Protein AF-A0A447R9E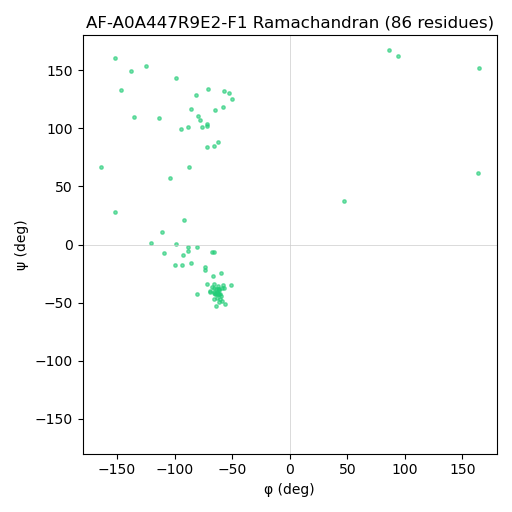2-F1 (afdb_monomer)

InterPro domains:
  IPR021556 Protein of unknown function DUF2950 [PF11453] (20-83)

pLDDT: mean 79.89, std 14.61, range [44.44, 96.12]

Radius of gyration: 20.25 Å; Cα contacts (8 Å, |Δi|>4): 41; chains: 1; bounding box: 28×66×42 Å

Foldseek 3Di:
DDPDDPPPPPPPDDPPPQQADDDPDPVRLVVLVLVCLVVVPVVSVRNHCNPVNCVVPPPVDDDPVVSVVCNVVVVVHDDDDDDDPPDD

Secondary structure (DSSP, 8-state):
----SSSSSGGG-------SPPPSSHHHHHHHHHHHHHTT-HHHHHHHH-TTGGGTS-TT---HHHHHHHHHHHHH------------

Mean predicted aligned error: 11.2 Å

Sequence (88 aa):
MKKVMLSALLLSLPLLGYAQERFSSPEAAASAFAAAVAGKSETQLTALLGDDWRQFLPPEGADPEAVARFNRDWREGHRIVQKIIRRT

Organism: NCBI:txid59203

Solvent-accessible surface area (backbone atoms only — not comparable to full-atom values): 5873 Å² total; per-residue (Å²): 143,86,92,82,86,76,74,81,78,72,78,73,68,77,81,76,80,79,45,56,66,87,59,97,42,73,67,54,46,53,50,53,51,51,52,23,60,75,64,68,33,62,69,51,44,34,46,59,60,14,90,68,40,57,79,80,44,60,83,93,50,76,54,67,66,58,52,52,50,48,56,53,50,53,70,77,56,81,81,90,79,88,78,82,79,78,85,126

Structure (mmCIF, N/CA/C/O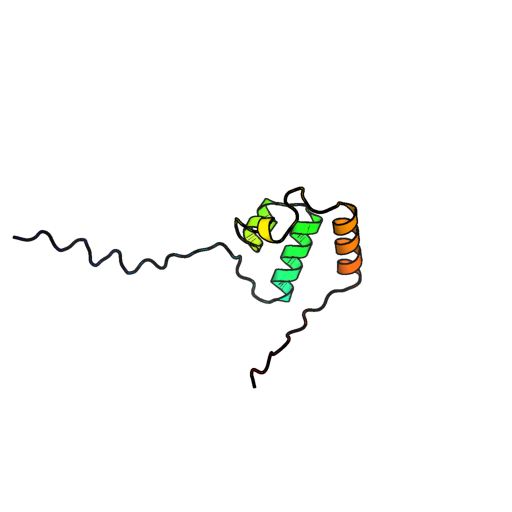 backbone):
data_AF-A0A447R9E2-F1
#
_entry.id   AF-A0A447R9E2-F1
#
loop_
_atom_site.group_PDB
_atom_site.id
_atom_site.type_symbol
_atom_site.label_atom_id
_atom_site.label_alt_id
_atom_site.label_comp_id
_atom_site.label_asym_id
_atom_site.label_entity_id
_atom_site.label_seq_id
_atom_site.pdbx_PDB_ins_code
_atom_site.Cartn_x
_atom_site.Cartn_y
_atom_site.Cartn_z
_atom_site.occupancy
_atom_site.B_iso_or_equiv
_atom_site.auth_seq_id
_atom_site.auth_comp_id
_atom_site.auth_asym_id
_atom_site.auth_atom_id
_atom_site.pdbx_PDB_model_num
ATOM 1 N N . MET A 1 1 ? -16.373 51.262 -17.268 1.00 44.47 1 MET A N 1
ATOM 2 C CA . MET A 1 1 ? -15.946 49.927 -17.751 1.00 44.47 1 MET A CA 1
ATOM 3 C C . MET A 1 1 ? -14.617 49.579 -17.105 1.00 44.47 1 MET A C 1
ATOM 5 O O . MET A 1 1 ? -13.741 50.427 -17.181 1.00 44.47 1 MET A O 1
ATOM 9 N N . LYS A 1 2 ? -14.502 48.409 -16.457 1.00 44.44 2 LYS A N 1
ATOM 10 C CA . LYS A 1 2 ? -13.269 47.624 -16.180 1.00 44.44 2 LYS A CA 1
ATOM 11 C C . LYS A 1 2 ? -13.578 46.591 -15.082 1.00 44.44 2 LYS A C 1
ATOM 13 O O . LYS A 1 2 ? -13.047 46.631 -13.983 1.00 44.44 2 LYS A O 1
ATOM 18 N N . LYS A 1 3 ? -14.518 45.689 -15.382 1.00 54.00 3 LYS A N 1
ATOM 19 C CA . LYS A 1 3 ? -14.826 44.493 -14.583 1.00 54.00 3 LYS A CA 1
ATOM 20 C C . LYS A 1 3 ? -14.232 43.266 -15.282 1.00 54.00 3 LYS A C 1
ATOM 22 O O . LYS A 1 3 ? -14.989 42.409 -15.687 1.00 54.00 3 LYS A O 1
ATOM 27 N N . VAL A 1 4 ? -12.928 43.218 -15.546 1.00 56.12 4 VAL A N 1
ATOM 28 C CA . VAL A 1 4 ? -12.299 42.054 -16.213 1.00 56.12 4 VAL A CA 1
ATOM 29 C C . VAL A 1 4 ? -10.780 42.094 -16.032 1.00 56.12 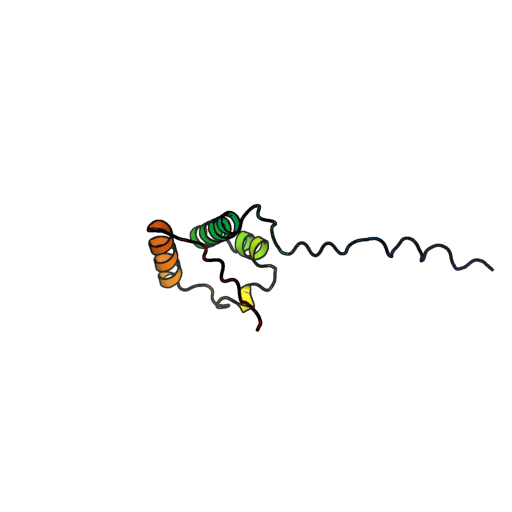4 VAL A C 1
ATOM 31 O O . VAL A 1 4 ? -10.064 42.340 -16.987 1.00 56.12 4 VAL A O 1
ATOM 34 N N . MET A 1 5 ? -10.255 41.942 -14.815 1.00 56.19 5 MET A N 1
ATOM 35 C CA . MET A 1 5 ? -8.799 41.766 -14.614 1.00 56.19 5 MET A CA 1
ATOM 36 C C . MET A 1 5 ? -8.463 40.958 -13.348 1.00 56.19 5 MET A C 1
ATOM 38 O O . MET A 1 5 ? -7.400 41.125 -12.771 1.00 56.19 5 MET A O 1
ATOM 42 N N . LEU A 1 6 ? -9.355 40.062 -12.907 1.00 54.59 6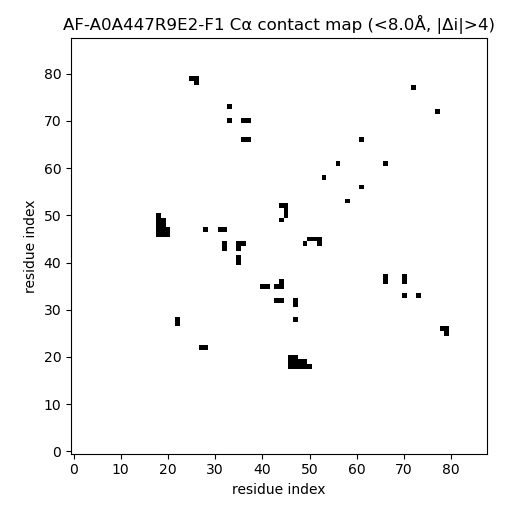 LEU A N 1
ATOM 43 C CA . LEU A 1 6 ? -9.055 39.118 -11.813 1.00 54.59 6 LEU A CA 1
ATOM 44 C C . LEU A 1 6 ? -9.186 37.643 -12.226 1.00 54.59 6 LEU A C 1
ATOM 46 O O . LEU A 1 6 ? -8.977 36.748 -11.418 1.00 54.59 6 LEU A O 1
ATOM 50 N N . SER A 1 7 ? -9.520 37.381 -13.490 1.00 56.31 7 SER A N 1
ATOM 51 C CA . SER A 1 7 ? -9.852 36.040 -13.989 1.00 56.31 7 SER A CA 1
ATOM 52 C C . SER A 1 7 ? -8.652 35.293 -14.581 1.00 56.31 7 SER A C 1
ATOM 54 O O . SER A 1 7 ? -8.707 34.080 -14.731 1.00 56.31 7 SER A O 1
ATOM 56 N N . ALA A 1 8 ? -7.570 35.998 -14.928 1.00 57.12 8 ALA A N 1
ATOM 57 C CA . ALA A 1 8 ? -6.449 35.415 -15.670 1.00 57.12 8 ALA A CA 1
ATOM 58 C C . ALA A 1 8 ? -5.394 34.722 -14.785 1.00 57.12 8 ALA A C 1
ATOM 60 O O . ALA A 1 8 ? -4.608 33.938 -15.301 1.00 57.12 8 ALA A O 1
ATOM 61 N N . LEU A 1 9 ? -5.377 34.969 -13.467 1.00 54.41 9 LEU A N 1
ATOM 62 C CA . LEU A 1 9 ? -4.346 34.418 -12.570 1.00 54.41 9 LEU A CA 1
ATOM 63 C C . LEU A 1 9 ? -4.739 33.078 -11.913 1.00 54.41 9 LEU A C 1
ATOM 65 O O . LEU A 1 9 ? -3.902 32.419 -11.310 1.00 54.41 9 LEU A O 1
ATOM 69 N N . LEU A 1 10 ? -5.996 32.643 -12.044 1.00 57.47 10 LEU A N 1
ATOM 70 C CA . LEU A 1 10 ? -6.502 31.412 -11.415 1.00 57.47 10 LEU A CA 1
ATOM 71 C C . LEU A 1 10 ? -6.310 30.143 -12.269 1.00 57.47 10 LEU A C 1
ATOM 73 O O . LEU A 1 10 ? -6.590 29.049 -11.792 1.00 57.47 10 LEU A O 1
ATOM 77 N N . LEU A 1 11 ? -5.821 30.258 -13.509 1.00 58.59 11 LEU A N 1
ATOM 78 C CA . LEU A 1 11 ? -5.684 29.125 -14.441 1.00 58.59 11 LEU A CA 1
ATOM 79 C C . LEU A 1 11 ? -4.353 28.361 -14.334 1.00 58.59 11 LEU A C 1
ATOM 81 O O . LEU A 1 11 ? -4.164 27.381 -15.048 1.00 58.59 11 LEU A O 1
ATOM 85 N N . SER A 1 12 ? -3.429 28.780 -13.466 1.00 60.31 12 SER A N 1
ATOM 86 C CA . SER A 1 12 ? -2.085 28.189 -13.373 1.00 60.31 12 SER A CA 1
ATOM 87 C C . SER A 1 12 ? -1.815 27.402 -12.090 1.00 60.31 12 SER A C 1
ATOM 89 O O . SER A 1 12 ? -0.664 27.044 -11.854 1.00 60.31 12 SER A O 1
ATOM 91 N N . LEU A 1 13 ? -2.823 27.116 -11.255 1.00 64.12 13 LEU A N 1
ATOM 92 C CA . LEU A 1 13 ? -2.631 26.155 -10.168 1.00 64.12 13 LEU A CA 1
ATOM 93 C C . LEU A 1 13 ? -2.740 24.738 -10.746 1.00 64.12 13 LEU A C 1
ATOM 95 O O . LEU A 1 13 ? -3.848 24.332 -11.106 1.00 64.12 13 LEU A O 1
ATOM 99 N N . PRO A 1 14 ? -1.647 23.953 -10.824 1.00 60.97 14 PRO A N 1
ATOM 100 C CA . PRO A 1 14 ? -1.806 22.519 -10.965 1.00 60.97 14 PRO A CA 1
ATOM 101 C C . PRO A 1 14 ? -2.623 22.058 -9.758 1.00 60.97 14 PRO A C 1
ATOM 103 O O . PRO A 1 14 ? -2.211 22.244 -8.612 1.00 60.97 14 PRO A O 1
ATOM 106 N N . LEU A 1 15 ? -3.806 21.502 -10.014 1.00 60.59 15 LEU A N 1
ATOM 107 C CA . LEU A 1 15 ? -4.538 20.713 -9.033 1.00 60.59 15 LEU A CA 1
ATOM 108 C C . LEU A 1 15 ? -3.648 19.515 -8.727 1.00 60.59 15 LEU A C 1
ATOM 110 O O . LEU A 1 15 ? -3.671 18.500 -9.419 1.00 60.59 15 LEU A O 1
ATOM 114 N N . LEU A 1 16 ? -2.769 19.681 -7.750 1.00 55.03 16 LEU A N 1
ATOM 115 C CA . LEU A 1 16 ? -1.925 18.616 -7.269 1.00 55.03 16 LEU A CA 1
ATOM 116 C C . LEU A 1 16 ? -2.833 17.664 -6.489 1.00 55.03 16 LEU A C 1
ATOM 118 O O . LEU A 1 16 ? -2.995 17.782 -5.278 1.00 55.03 16 LEU A O 1
ATOM 122 N N . GLY A 1 17 ? -3.481 16.755 -7.215 1.00 54.62 17 GLY A N 1
ATOM 123 C CA . GLY A 1 17 ? -4.121 15.580 -6.646 1.00 54.62 17 GLY A CA 1
ATOM 124 C C . GLY A 1 17 ? -3.033 14.683 -6.069 1.00 54.62 17 GLY A C 1
ATOM 125 O O . GLY A 1 17 ? -2.510 13.809 -6.753 1.00 54.62 17 GLY A O 1
ATOM 126 N N . TYR A 1 18 ? -2.627 14.955 -4.832 1.00 53.12 18 TYR A N 1
ATOM 127 C CA . TYR A 1 18 ? -1.653 14.166 -4.086 1.00 53.12 18 TYR A CA 1
ATOM 128 C C . TYR A 1 18 ? -2.366 13.029 -3.349 1.00 53.12 18 TYR A C 1
ATOM 130 O O . TYR A 1 18 ? -2.435 13.037 -2.128 1.00 53.12 18 TYR A O 1
ATOM 138 N N . ALA A 1 19 ? -2.928 12.068 -4.077 1.00 55.94 19 ALA A N 1
ATOM 139 C CA . ALA A 1 19 ? -3.481 10.860 -3.453 1.00 55.94 19 ALA A CA 1
ATOM 140 C C . ALA A 1 19 ? -2.518 9.663 -3.530 1.00 55.94 19 ALA A C 1
ATOM 142 O O . ALA A 1 19 ? -2.852 8.576 -3.080 1.00 55.94 19 ALA A O 1
ATOM 143 N N . GLN A 1 20 ? -1.331 9.838 -4.121 1.00 61.31 20 GLN A N 1
ATOM 144 C CA . GLN A 1 20 ? -0.409 8.737 -4.367 1.00 61.31 20 GLN A CA 1
ATOM 145 C C . GLN A 1 20 ? 1.011 9.143 -3.976 1.00 61.31 20 GLN A C 1
ATOM 147 O O . GLN A 1 20 ? 1.630 10.005 -4.611 1.00 61.31 20 GLN A O 1
ATOM 152 N N . GLU A 1 21 ? 1.509 8.547 -2.893 1.00 71.50 21 GLU A N 1
ATOM 153 C CA . GLU A 1 21 ? 2.894 8.689 -2.454 1.00 71.50 21 GLU A CA 1
ATOM 154 C C . GLU A 1 21 ? 3.856 8.363 -3.616 1.00 71.50 21 GLU A C 1
ATOM 156 O O . GLU A 1 21 ? 3.695 7.372 -4.336 1.00 71.50 21 GLU A O 1
ATOM 161 N N . ARG A 1 22 ? 4.835 9.247 -3.866 1.00 80.06 22 ARG A N 1
ATOM 162 C CA . ARG A 1 22 ? 5.786 9.077 -4.974 1.00 80.06 22 ARG A CA 1
ATOM 163 C C . ARG A 1 22 ? 6.941 8.195 -4.531 1.00 80.06 22 ARG A C 1
ATOM 165 O O . ARG A 1 22 ? 7.754 8.606 -3.709 1.00 80.06 22 ARG A O 1
ATOM 172 N N . PHE A 1 23 ? 7.063 7.038 -5.167 1.00 87.00 23 PHE A N 1
ATOM 173 C CA . PHE A 1 23 ? 8.167 6.113 -4.941 1.00 87.00 23 PHE A CA 1
ATOM 174 C C . PHE A 1 23 ? 9.255 6.247 -6.001 1.00 87.00 23 PHE A C 1
ATOM 176 O O . PHE A 1 23 ? 8.980 6.452 -7.183 1.00 87.00 23 PHE A O 1
ATOM 183 N N . SER A 1 24 ? 10.506 6.093 -5.571 1.00 88.94 24 SER A N 1
ATOM 184 C CA . SER A 1 24 ? 11.687 6.078 -6.438 1.00 88.94 24 SER A CA 1
ATOM 185 C C . SER A 1 24 ? 11.822 4.787 -7.253 1.00 88.94 24 SER A C 1
ATOM 187 O O . SER A 1 24 ? 12.512 4.785 -8.271 1.00 88.94 24 SER A O 1
ATOM 189 N N . SER A 1 25 ? 11.157 3.702 -6.840 1.00 90.50 25 SER A N 1
ATOM 190 C CA . SER A 1 25 ? 11.080 2.444 -7.587 1.00 90.50 25 SER A CA 1
ATOM 191 C C . SER A 1 25 ? 9.791 1.662 -7.286 1.00 90.50 25 SER A C 1
ATOM 193 O O . SER A 1 25 ? 9.166 1.874 -6.240 1.00 90.50 25 SER A O 1
ATOM 195 N N . PRO A 1 26 ? 9.389 0.724 -8.166 1.00 90.31 26 PRO A N 1
ATOM 196 C CA . PRO A 1 26 ? 8.285 -0.198 -7.890 1.00 90.31 26 PRO A CA 1
ATOM 197 C C . PRO A 1 26 ? 8.495 -1.036 -6.621 1.00 90.31 26 PRO A C 1
ATOM 199 O O . PRO A 1 26 ? 7.552 -1.275 -5.871 1.00 90.31 26 PRO A O 1
ATOM 202 N N . GLU A 1 27 ? 9.730 -1.459 -6.354 1.00 92.31 27 GLU A N 1
ATOM 203 C CA . GLU A 1 27 ? 10.096 -2.223 -5.160 1.00 92.31 27 GLU A CA 1
ATOM 204 C C . GLU A 1 27 ? 9.890 -1.404 -3.881 1.00 92.31 27 GLU A C 1
ATOM 206 O O . GLU A 1 27 ? 9.424 -1.943 -2.876 1.00 92.31 27 GLU A O 1
ATOM 211 N N . ALA A 1 28 ? 10.193 -0.101 -3.919 1.00 91.88 28 ALA A N 1
ATOM 212 C CA . ALA A 1 28 ? 9.971 0.796 -2.789 1.00 91.88 28 ALA A CA 1
ATOM 213 C C . ALA A 1 28 ? 8.474 0.939 -2.482 1.00 91.88 28 ALA A C 1
ATOM 215 O O . ALA A 1 28 ? 8.078 0.826 -1.323 1.00 91.88 28 ALA A O 1
ATOM 216 N N . ALA A 1 29 ? 7.639 1.084 -3.517 1.00 91.88 29 ALA A N 1
ATOM 217 C CA . ALA A 1 29 ? 6.185 1.124 -3.360 1.00 91.88 29 ALA A CA 1
ATOM 218 C C . ALA A 1 29 ? 5.643 -0.179 -2.749 1.00 91.88 29 ALA A C 1
ATOM 220 O O . ALA A 1 29 ? 4.865 -0.157 -1.796 1.00 91.88 29 ALA A O 1
ATOM 221 N N . ALA A 1 30 ? 6.093 -1.329 -3.260 1.00 92.81 30 ALA A N 1
ATOM 222 C CA . ALA A 1 30 ? 5.652 -2.629 -2.765 1.00 92.81 30 ALA A CA 1
ATOM 223 C C . ALA A 1 30 ? 6.107 -2.891 -1.316 1.00 92.81 30 ALA A C 1
ATOM 225 O O . ALA A 1 30 ? 5.342 -3.427 -0.516 1.00 92.81 30 ALA A O 1
ATOM 226 N N . SER A 1 31 ? 7.316 -2.454 -0.954 1.00 93.56 31 SER A N 1
ATOM 227 C CA . SER A 1 31 ? 7.823 -2.544 0.421 1.00 93.56 31 SER A CA 1
ATOM 228 C C . SER A 1 31 ? 7.035 -1.662 1.389 1.00 93.56 31 SER A C 1
ATOM 230 O O . SER A 1 31 ? 6.702 -2.115 2.484 1.00 93.56 31 SER A O 1
ATOM 232 N N . ALA A 1 32 ? 6.692 -0.433 0.989 1.00 93.56 32 ALA A N 1
ATOM 233 C CA . ALA A 1 32 ? 5.867 0.462 1.798 1.00 93.56 32 ALA A CA 1
ATOM 234 C C . ALA A 1 32 ? 4.464 -0.123 2.029 1.00 93.56 32 ALA A C 1
ATOM 236 O O . ALA A 1 32 ? 3.974 -0.137 3.158 1.00 93.56 32 ALA A O 1
ATOM 237 N N . PHE A 1 33 ? 3.861 -0.708 0.990 1.00 92.62 33 PHE A N 1
ATOM 238 C CA . PHE A 1 33 ? 2.600 -1.438 1.118 1.00 92.62 33 PHE A CA 1
ATOM 239 C C . PHE A 1 33 ? 2.704 -2.611 2.100 1.00 92.62 33 PHE A C 1
ATOM 241 O O . PHE A 1 33 ? 1.879 -2.731 3.005 1.00 92.62 33 PHE A O 1
ATOM 248 N N . ALA A 1 34 ? 3.738 -3.448 1.981 1.00 93.50 34 ALA A N 1
ATOM 249 C CA . ALA A 1 34 ? 3.925 -4.573 2.892 1.00 93.50 34 ALA A CA 1
ATOM 250 C C . ALA A 1 34 ? 4.108 -4.122 4.352 1.00 93.50 34 ALA A C 1
ATOM 252 O O . ALA A 1 34 ? 3.548 -4.736 5.261 1.00 93.50 34 ALA A O 1
ATOM 253 N N . ALA A 1 35 ? 4.825 -3.019 4.584 1.00 93.56 35 ALA A N 1
ATOM 254 C CA . ALA A 1 35 ? 4.969 -2.424 5.910 1.00 93.56 35 ALA A CA 1
ATOM 255 C C . ALA A 1 35 ? 3.626 -1.916 6.467 1.00 93.56 35 ALA A C 1
ATOM 257 O O . ALA A 1 35 ? 3.309 -2.170 7.632 1.00 93.56 35 ALA A O 1
ATOM 258 N N . ALA A 1 36 ? 2.807 -1.263 5.637 1.00 92.44 36 ALA A N 1
ATOM 259 C CA . ALA A 1 36 ? 1.480 -0.792 6.026 1.00 92.44 36 ALA A CA 1
ATOM 260 C C . ALA A 1 36 ? 0.539 -1.953 6.401 1.00 92.44 36 ALA A C 1
ATOM 262 O O . ALA A 1 36 ? -0.171 -1.871 7.407 1.00 92.44 36 ALA A O 1
ATOM 263 N N . VAL A 1 37 ? 0.586 -3.059 5.647 1.00 91.00 37 VAL A N 1
ATOM 264 C CA . VAL A 1 37 ? -0.167 -4.292 5.933 1.00 91.00 37 VAL A CA 1
ATOM 265 C C . VAL A 1 37 ? 0.308 -4.948 7.233 1.00 91.00 37 VAL A C 1
ATOM 267 O O . VAL A 1 37 ? -0.514 -5.282 8.088 1.00 91.00 37 VAL A O 1
ATOM 270 N N . ALA A 1 38 ? 1.622 -5.088 7.432 1.00 90.44 38 ALA A N 1
ATOM 271 C CA . ALA A 1 38 ? 2.190 -5.658 8.654 1.00 90.44 38 ALA A CA 1
ATOM 272 C C . ALA A 1 38 ? 1.839 -4.831 9.902 1.00 90.44 38 ALA A C 1
ATOM 274 O O . ALA A 1 38 ? 1.524 -5.392 10.952 1.00 90.44 38 ALA A O 1
ATOM 275 N N . GLY A 1 39 ? 1.843 -3.502 9.772 1.00 88.38 39 GLY A N 1
ATOM 276 C CA . GLY A 1 39 ? 1.456 -2.567 10.826 1.00 88.38 39 GLY A CA 1
ATOM 277 C C . GLY A 1 39 ? -0.053 -2.362 10.987 1.00 88.38 39 GLY A C 1
ATOM 278 O O . GLY A 1 39 ? -0.446 -1.594 11.862 1.00 88.38 39 GLY A O 1
ATOM 279 N N . LYS A 1 40 ? -0.894 -2.996 10.150 1.00 86.88 40 LYS A N 1
ATOM 280 C CA . LYS A 1 40 ? -2.356 -2.782 10.085 1.00 86.88 40 LYS A CA 1
ATOM 281 C C . LYS A 1 40 ? -2.737 -1.294 10.064 1.00 86.88 40 LYS A C 1
ATOM 283 O O . LYS A 1 40 ? -3.697 -0.869 10.703 1.00 86.88 40 LYS A O 1
ATOM 288 N N . SER A 1 41 ? -1.940 -0.486 9.372 1.00 88.31 41 SER A N 1
ATOM 289 C CA . SER A 1 41 ? -2.037 0.968 9.433 1.00 88.31 41 SER A CA 1
ATOM 290 C C . SER A 1 41 ? -2.904 1.492 8.300 1.00 88.31 41 SER A C 1
ATOM 292 O O . SER A 1 41 ? -2.440 1.668 7.175 1.00 88.31 41 SER A O 1
ATOM 294 N N . GLU A 1 42 ? -4.164 1.784 8.611 1.00 87.00 42 GLU A N 1
ATOM 295 C CA . GLU A 1 42 ? -5.098 2.344 7.630 1.00 87.00 42 GLU A CA 1
ATOM 296 C C . GLU A 1 42 ? -4.639 3.705 7.108 1.00 87.00 42 GLU A C 1
ATOM 298 O O . GLU A 1 42 ? -4.768 3.971 5.922 1.00 87.00 42 GLU A O 1
ATOM 303 N N . THR A 1 43 ? -4.021 4.536 7.952 1.00 88.69 43 THR A N 1
ATOM 304 C CA . THR A 1 43 ? -3.458 5.827 7.530 1.00 88.69 43 THR A CA 1
ATOM 305 C C . THR A 1 43 ? -2.391 5.662 6.449 1.00 88.69 43 THR A C 1
ATOM 307 O O . THR A 1 43 ? -2.402 6.400 5.467 1.00 88.69 43 THR A O 1
ATOM 310 N N . GLN A 1 44 ? -1.485 4.690 6.603 1.00 88.75 44 GLN A N 1
ATOM 311 C CA . GLN A 1 44 ? -0.466 4.417 5.589 1.00 88.75 44 GLN A CA 1
ATOM 312 C C . GLN A 1 44 ? -1.097 3.827 4.327 1.00 88.75 44 GLN A C 1
ATOM 314 O O . GLN A 1 44 ? -0.746 4.240 3.231 1.00 88.75 44 GLN A O 1
ATOM 319 N N . LEU A 1 45 ? -2.077 2.929 4.457 1.00 89.00 45 LEU A N 1
ATOM 320 C CA . LEU A 1 45 ? -2.802 2.397 3.299 1.00 89.00 45 LEU A CA 1
ATOM 321 C C . LEU A 1 45 ? -3.523 3.502 2.517 1.00 89.00 45 LEU A C 1
ATOM 323 O O . LEU A 1 45 ? -3.410 3.536 1.296 1.00 89.00 45 LEU A O 1
ATOM 327 N N . THR A 1 46 ? -4.173 4.446 3.200 1.00 88.94 46 THR A N 1
ATOM 328 C CA . THR A 1 46 ? -4.792 5.620 2.571 1.00 88.94 46 THR A CA 1
ATOM 329 C C . THR A 1 46 ? -3.765 6.501 1.862 1.00 88.94 46 THR A C 1
ATOM 331 O O . THR A 1 46 ? -4.006 6.927 0.738 1.00 88.94 46 THR A O 1
ATOM 334 N N . ALA A 1 47 ? -2.598 6.744 2.465 1.00 88.56 47 ALA A N 1
ATOM 335 C CA . ALA A 1 47 ? -1.540 7.535 1.831 1.00 88.56 47 ALA A CA 1
ATOM 336 C C . ALA A 1 47 ? -0.943 6.854 0.580 1.00 88.56 47 ALA A C 1
ATOM 338 O O . ALA A 1 47 ? -0.573 7.524 -0.387 1.00 88.56 47 ALA A O 1
ATOM 339 N N . LEU A 1 48 ? -0.862 5.521 0.596 1.00 89.38 48 LEU A N 1
ATOM 340 C CA . LEU A 1 48 ? -0.284 4.713 -0.479 1.00 89.38 48 LEU A CA 1
ATOM 341 C C . LEU A 1 48 ? -1.246 4.485 -1.648 1.00 89.38 48 LEU A C 1
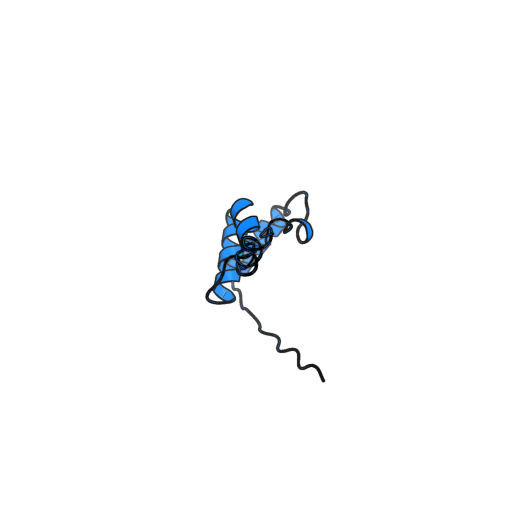ATOM 343 O O . LEU A 1 48 ? -0.829 4.508 -2.806 1.00 89.38 48 LEU A O 1
ATOM 347 N N . LEU A 1 49 ? -2.511 4.203 -1.337 1.00 87.75 49 LEU A N 1
ATOM 348 C CA . LEU A 1 49 ? -3.512 3.708 -2.284 1.00 87.75 49 LEU A CA 1
ATOM 349 C C . LEU A 1 49 ? -4.597 4.748 -2.618 1.00 87.75 49 LEU A C 1
ATOM 351 O O . LEU A 1 49 ? -5.402 4.507 -3.518 1.00 87.75 49 LEU A O 1
ATOM 355 N N . GLY A 1 50 ? -4.607 5.891 -1.926 1.00 88.38 50 GLY A N 1
ATOM 356 C CA . GLY A 1 50 ? -5.607 6.952 -2.052 1.00 88.38 50 GLY A CA 1
ATOM 357 C C . GLY A 1 50 ? -6.841 6.727 -1.175 1.00 88.38 50 GLY A C 1
ATOM 358 O O . GLY A 1 50 ? -7.044 5.642 -0.641 1.00 88.38 50 GLY A O 1
ATOM 359 N N . ASP A 1 51 ? -7.687 7.749 -1.029 1.00 86.56 51 ASP A N 1
ATOM 360 C CA . ASP A 1 51 ? -8.832 7.747 -0.099 1.00 86.56 51 ASP A CA 1
ATOM 361 C C . ASP A 1 51 ? -9.841 6.612 -0.337 1.00 86.56 51 ASP A C 1
ATOM 363 O O . ASP A 1 51 ? -10.374 6.035 0.611 1.00 86.56 51 ASP A O 1
ATOM 367 N N . ASP A 1 52 ? -10.046 6.226 -1.595 1.00 85.25 52 ASP A N 1
ATOM 368 C CA . ASP A 1 52 ? -11.016 5.198 -1.978 1.00 85.25 52 ASP A CA 1
ATOM 369 C C . ASP A 1 52 ? -10.418 3.782 -2.034 1.00 85.25 52 AS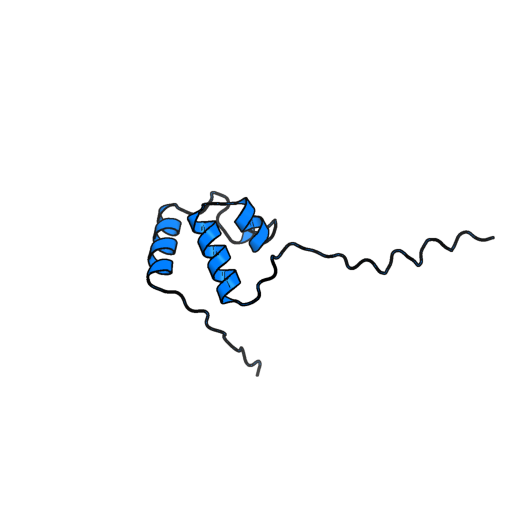P A C 1
ATOM 371 O O . ASP A 1 52 ? -10.962 2.898 -2.701 1.00 85.25 52 ASP A O 1
ATOM 375 N N . TRP A 1 53 ? -9.294 3.520 -1.360 1.00 86.25 53 TRP A N 1
ATOM 376 C CA . TRP A 1 53 ? -8.605 2.225 -1.443 1.00 86.25 53 TRP A CA 1
ATOM 377 C C . TRP A 1 53 ? -9.452 1.030 -0.986 1.00 86.25 53 TRP A C 1
ATOM 379 O O . TRP A 1 53 ? -9.245 -0.095 -1.449 1.00 86.25 53 TRP A O 1
ATOM 389 N N . ARG A 1 54 ? -10.453 1.269 -0.130 1.00 85.88 54 ARG A N 1
ATOM 390 C CA . ARG A 1 54 ? -11.423 0.255 0.317 1.00 85.88 54 ARG A CA 1
ATOM 391 C C . ARG A 1 54 ? -12.337 -0.264 -0.800 1.00 85.88 54 ARG A C 1
ATOM 393 O O . ARG A 1 54 ? -13.080 -1.204 -0.571 1.00 85.88 54 ARG A O 1
ATOM 400 N N . GLN A 1 55 ? -12.287 0.294 -2.011 1.00 86.56 55 GLN A N 1
ATOM 401 C CA . GLN A 1 55 ? -12.941 -0.317 -3.177 1.00 86.56 55 GLN A CA 1
ATOM 402 C C . GLN A 1 55 ? -12.189 -1.560 -3.691 1.00 86.56 55 GLN A C 1
ATOM 404 O O . GLN A 1 55 ? -12.768 -2.393 -4.383 1.00 86.56 55 GLN A O 1
ATOM 409 N N . PHE A 1 56 ? -10.892 -1.672 -3.379 1.00 82.69 56 PHE A N 1
ATOM 410 C CA . PHE A 1 56 ? -10.020 -2.757 -3.842 1.00 82.69 56 PHE A CA 1
ATOM 411 C C . PHE A 1 56 ? -9.817 -3.849 -2.789 1.00 82.69 56 PHE A C 1
ATOM 413 O O . PHE A 1 56 ? -9.372 -4.946 -3.122 1.00 82.69 56 PHE A O 1
ATOM 420 N N . LEU A 1 57 ? -10.117 -3.549 -1.524 1.00 80.19 57 LEU A N 1
ATOM 421 C CA . LEU A 1 57 ? -9.968 -4.450 -0.384 1.00 80.19 57 LEU A CA 1
ATOM 422 C C . LEU A 1 57 ? -11.307 -4.590 0.355 1.00 80.19 57 LEU A C 1
ATOM 424 O O . LEU A 1 57 ? -12.120 -3.674 0.287 1.00 80.19 57 LEU A O 1
ATOM 428 N N . PRO A 1 58 ? -11.559 -5.705 1.063 1.00 77.25 58 PRO A N 1
ATOM 429 C CA . PRO A 1 58 ? -12.830 -5.912 1.752 1.00 77.25 58 PRO A CA 1
ATOM 430 C C . PRO A 1 58 ? -13.122 -4.778 2.752 1.00 77.25 58 PRO A C 1
ATOM 432 O O . PRO A 1 58 ? -12.235 -4.430 3.541 1.00 77.25 58 PRO A O 1
ATOM 435 N N . PRO A 1 59 ? -14.335 -4.192 2.749 1.00 67.94 59 PRO A N 1
ATOM 436 C CA . PRO A 1 59 ? -14.680 -3.074 3.626 1.00 67.94 59 PRO A CA 1
ATOM 437 C C . PRO A 1 59 ? -14.714 -3.475 5.106 1.00 67.94 59 PRO A C 1
ATOM 439 O O . PRO A 1 59 ? -14.428 -2.640 5.962 1.00 67.94 59 PRO A O 1
ATOM 442 N N . GLU A 1 60 ? -14.994 -4.746 5.410 1.00 75.44 60 GLU A N 1
ATOM 443 C CA . GLU A 1 60 ? -14.862 -5.338 6.748 1.00 75.44 60 GLU A CA 1
ATOM 444 C C . GLU A 1 60 ? -13.407 -5.450 7.251 1.00 75.44 60 GLU A C 1
ATOM 446 O O . GLU A 1 60 ? -13.182 -5.771 8.419 1.00 75.44 60 GLU A O 1
ATOM 451 N N . GLY A 1 61 ? -12.422 -5.141 6.402 1.00 71.38 61 GLY A N 1
ATOM 452 C CA . GLY A 1 61 ? -11.001 -5.302 6.680 1.00 71.38 61 GLY A CA 1
ATOM 453 C C . GLY A 1 61 ? -10.454 -6.637 6.174 1.00 71.38 61 GLY A C 1
ATOM 454 O O . GLY A 1 61 ? -11.187 -7.574 5.867 1.00 71.38 61 GLY A O 1
ATOM 455 N N . ALA A 1 62 ? -9.130 -6.725 6.052 1.00 76.06 62 ALA A N 1
ATOM 456 C CA . ALA A 1 62 ? -8.485 -7.955 5.609 1.00 76.06 62 ALA A CA 1
ATOM 457 C C . ALA A 1 62 ? -8.578 -9.045 6.691 1.00 76.06 62 ALA A C 1
ATOM 459 O O . ALA A 1 62 ? -8.267 -8.791 7.858 1.00 76.06 62 ALA A O 1
ATOM 460 N N . ASP A 1 63 ? -8.944 -10.264 6.282 1.00 85.50 63 ASP A N 1
ATOM 461 C CA . ASP A 1 63 ? -8.911 -11.456 7.135 1.00 85.50 63 ASP A CA 1
ATOM 462 C C . ASP A 1 63 ? -7.531 -11.574 7.823 1.00 85.50 63 ASP A C 1
ATOM 464 O O . ASP A 1 63 ? -6.500 -11.559 7.133 1.00 85.50 63 ASP A O 1
ATOM 468 N N . PRO A 1 64 ? -7.469 -11.679 9.167 1.00 86.69 64 PRO A N 1
ATOM 469 C CA . PRO A 1 64 ? -6.218 -11.862 9.894 1.00 86.69 64 PRO A CA 1
ATOM 470 C C . PRO A 1 64 ? -5.350 -13.008 9.361 1.00 86.69 64 PRO A C 1
ATOM 472 O O . PRO A 1 64 ? -4.123 -12.881 9.363 1.00 86.69 64 PRO A O 1
ATOM 475 N N . GLU A 1 65 ? -5.957 -14.099 8.887 1.00 90.19 65 GLU A N 1
ATOM 476 C CA . GLU A 1 65 ? -5.232 -15.221 8.292 1.00 90.19 65 GLU A CA 1
ATOM 477 C C . GLU A 1 65 ? -4.617 -14.837 6.941 1.00 90.19 65 GLU A C 1
ATOM 479 O O . GLU A 1 65 ? -3.451 -15.144 6.680 1.00 90.19 65 GLU A O 1
ATOM 484 N N . ALA A 1 66 ? -5.347 -14.091 6.108 1.00 88.88 66 ALA A N 1
ATOM 485 C CA . ALA A 1 66 ? -4.837 -13.588 4.835 1.00 88.88 66 ALA A CA 1
ATOM 486 C C . ALA A 1 66 ? -3.662 -12.618 5.040 1.00 88.88 66 ALA A C 1
ATOM 488 O O . ALA A 1 66 ? -2.648 -12.724 4.345 1.00 88.88 66 ALA A O 1
ATOM 489 N N . VAL A 1 67 ? -3.753 -11.728 6.034 1.00 89.81 67 VAL A N 1
ATOM 490 C CA . VAL A 1 67 ? -2.657 -10.819 6.416 1.00 89.81 67 VAL A CA 1
ATOM 491 C C . VAL A 1 67 ? -1.445 -11.607 6.915 1.00 89.81 67 VAL A C 1
ATOM 493 O O . VAL A 1 67 ? -0.318 -11.349 6.491 1.00 89.81 67 VAL A O 1
ATOM 496 N N . ALA A 1 68 ? -1.653 -12.601 7.783 1.00 92.06 68 ALA A N 1
ATOM 497 C CA . ALA A 1 68 ? -0.574 -13.447 8.289 1.00 92.06 68 ALA A CA 1
ATOM 498 C C . ALA A 1 68 ? 0.108 -14.241 7.164 1.00 92.06 68 ALA A C 1
ATOM 500 O O . ALA A 1 68 ? 1.339 -14.318 7.112 1.00 92.06 68 ALA A O 1
ATOM 501 N N . ARG A 1 69 ? -0.682 -14.788 6.234 1.00 93.75 69 ARG A N 1
ATOM 502 C CA . ARG A 1 69 ? -0.200 -15.491 5.042 1.00 93.75 69 ARG A CA 1
ATOM 503 C C . ARG A 1 69 ? 0.617 -14.571 4.143 1.00 93.75 69 ARG A C 1
ATOM 505 O O . ARG A 1 69 ? 1.733 -14.937 3.788 1.00 93.75 69 ARG A O 1
ATOM 512 N N . PHE A 1 70 ? 0.103 -13.382 3.834 1.00 92.88 70 PHE A N 1
ATOM 513 C CA . PHE A 1 70 ? 0.826 -12.381 3.053 1.00 92.88 70 PHE A CA 1
ATOM 514 C C . PHE A 1 70 ? 2.170 -12.028 3.702 1.00 92.88 70 PHE A C 1
ATOM 516 O O . PHE A 1 70 ? 3.200 -12.126 3.044 1.00 92.88 70 PHE A O 1
ATOM 523 N N . ASN A 1 71 ? 2.188 -11.698 4.998 1.00 93.31 71 ASN A N 1
ATOM 524 C CA . ASN A 1 71 ? 3.414 -11.311 5.705 1.00 93.31 71 ASN A CA 1
ATOM 525 C C . ASN A 1 71 ? 4.457 -12.436 5.743 1.00 93.31 71 ASN A C 1
ATOM 527 O O . ASN A 1 71 ? 5.656 -12.180 5.625 1.00 93.31 71 ASN A O 1
ATOM 531 N N . ARG A 1 72 ? 4.012 -13.688 5.909 1.00 95.69 72 ARG A N 1
ATOM 532 C CA . ARG A 1 72 ? 4.898 -14.854 5.870 1.00 95.69 72 ARG A CA 1
ATOM 533 C C . ARG A 1 72 ? 5.521 -15.012 4.486 1.00 95.69 72 ARG A C 1
ATOM 535 O O . ARG A 1 72 ? 6.740 -15.091 4.391 1.00 95.69 72 ARG A O 1
ATOM 542 N N . ASP A 1 73 ? 4.700 -15.034 3.441 1.00 96.12 73 ASP A N 1
ATOM 543 C CA . ASP A 1 73 ? 5.163 -15.273 2.073 1.00 96.12 73 ASP A CA 1
ATOM 544 C C . ASP A 1 73 ? 6.037 -14.098 1.578 1.00 96.12 73 ASP A C 1
ATOM 546 O O . ASP A 1 73 ? 7.063 -14.312 0.937 1.00 96.12 73 ASP A O 1
ATOM 550 N N . TRP A 1 74 ? 5.708 -12.859 1.965 1.00 95.12 74 TRP A N 1
ATOM 551 C CA . TRP A 1 74 ? 6.509 -11.663 1.676 1.00 95.12 74 TRP A CA 1
ATOM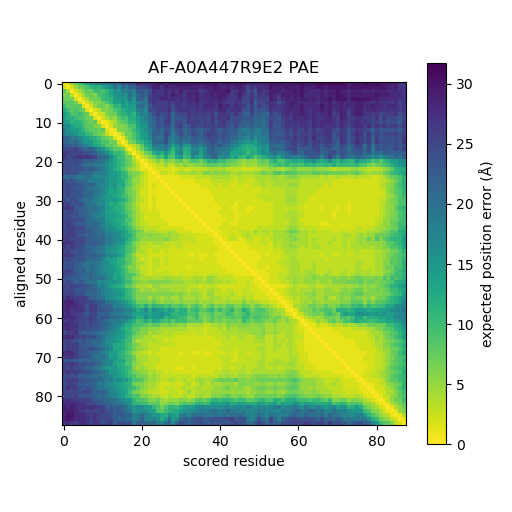 552 C C . TRP A 1 74 ? 7.935 -11.748 2.236 1.00 95.12 74 TRP A C 1
ATOM 554 O O . TRP A 1 74 ? 8.886 -11.292 1.592 1.00 95.12 74 TRP A O 1
ATOM 564 N N . ARG A 1 75 ? 8.083 -12.337 3.431 1.00 92.81 75 ARG A N 1
ATOM 565 C CA . ARG A 1 75 ? 9.376 -12.546 4.097 1.00 92.81 75 ARG A CA 1
ATOM 566 C C . ARG A 1 75 ? 10.217 -13.627 3.418 1.00 92.81 75 ARG A C 1
ATOM 568 O O . ARG A 1 75 ? 11.435 -13.496 3.413 1.00 92.81 75 ARG A O 1
ATOM 575 N N . GLU A 1 76 ? 9.589 -14.665 2.866 1.00 95.62 76 GLU A N 1
ATOM 576 C CA . GLU A 1 76 ? 10.292 -15.700 2.091 1.00 95.62 76 GLU A CA 1
ATOM 577 C C . GLU A 1 76 ? 10.880 -15.117 0.800 1.00 95.62 76 GLU A C 1
ATOM 579 O O . GLU A 1 76 ? 12.016 -15.412 0.431 1.00 95.62 76 GLU A O 1
ATOM 584 N N . GLY A 1 77 ? 10.133 -14.240 0.128 1.00 91.94 77 GLY A N 1
ATOM 585 C CA . GLY A 1 77 ? 10.660 -13.468 -0.987 1.00 91.94 77 GLY A CA 1
ATOM 586 C C . GLY A 1 77 ? 9.583 -12.829 -1.851 1.00 91.94 77 GLY A C 1
ATOM 587 O O . GLY A 1 77 ? 8.480 -13.345 -2.015 1.00 91.94 77 GLY A O 1
ATOM 588 N N . HIS A 1 78 ? 9.936 -11.705 -2.464 1.00 92.31 78 HIS A N 1
ATOM 589 C CA . HIS A 1 78 ? 9.079 -10.963 -3.379 1.00 92.31 78 HIS A CA 1
ATOM 590 C C . HIS A 1 78 ? 9.892 -10.487 -4.586 1.00 92.31 78 HIS A C 1
ATOM 592 O O . HIS A 1 78 ? 11.093 -10.239 -4.498 1.00 92.31 78 HIS A O 1
ATOM 598 N N . ARG A 1 79 ? 9.237 -10.371 -5.744 1.00 92.56 79 ARG A N 1
ATOM 599 C CA . ARG A 1 79 ? 9.851 -9.863 -6.974 1.00 92.56 79 ARG A CA 1
ATOM 600 C C . ARG A 1 79 ? 8.824 -9.097 -7.786 1.00 92.56 79 ARG A C 1
ATOM 602 O O . ARG A 1 79 ? 7.740 -9.614 -8.053 1.00 92.56 79 ARG A O 1
ATOM 609 N N . ILE A 1 80 ? 9.203 -7.913 -8.252 1.00 90.81 80 ILE A N 1
ATOM 610 C CA . ILE A 1 80 ? 8.412 -7.161 -9.221 1.00 90.81 80 ILE A CA 1
ATOM 611 C C . ILE A 1 80 ? 8.695 -7.704 -10.620 1.00 90.81 80 ILE A C 1
ATOM 613 O O . ILE A 1 80 ? 9.844 -7.843 -11.036 1.00 90.81 80 ILE A O 1
ATOM 617 N N . VAL A 1 81 ? 7.634 -8.031 -11.357 1.00 89.31 81 VAL A N 1
ATOM 618 C CA . VAL A 1 81 ? 7.729 -8.494 -12.745 1.00 89.31 81 VAL A CA 1
ATOM 619 C C . VAL A 1 81 ? 7.084 -7.447 -13.642 1.00 89.31 81 VAL A C 1
ATOM 621 O O . VAL A 1 81 ? 5.864 -7.297 -13.661 1.00 89.31 81 VAL A O 1
ATOM 624 N N . GLN A 1 82 ? 7.901 -6.721 -14.405 1.00 82.62 82 GLN A N 1
ATOM 625 C CA . GLN A 1 82 ? 7.392 -5.778 -15.395 1.00 82.62 82 GLN A CA 1
ATOM 626 C C . GLN A 1 82 ? 6.924 -6.528 -16.641 1.00 82.62 82 GLN A C 1
ATOM 628 O O . GLN A 1 82 ? 7.723 -7.028 -17.433 1.00 82.62 82 GLN A O 1
ATOM 633 N N . LYS A 1 83 ? 5.606 -6.607 -16.829 1.00 80.44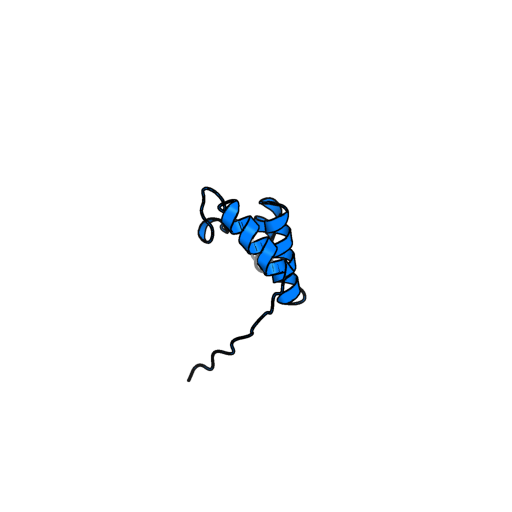 83 LYS A N 1
ATOM 634 C CA . LYS A 1 83 ? 5.023 -7.164 -18.04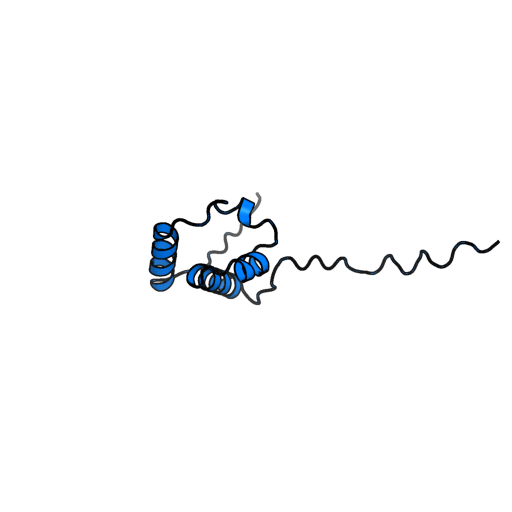8 1.00 80.44 83 LYS A CA 1
ATOM 635 C C . LYS A 1 83 ? 4.874 -6.055 -19.086 1.00 80.44 83 LYS A C 1
ATOM 637 O O . LYS A 1 83 ? 3.927 -5.276 -19.035 1.00 80.44 83 LYS A O 1
ATOM 642 N N . ILE A 1 84 ? 5.794 -5.995 -20.046 1.00 77.75 84 ILE A N 1
ATOM 643 C CA . ILE A 1 84 ? 5.647 -5.120 -21.214 1.00 77.75 84 ILE A CA 1
ATOM 644 C C . ILE A 1 84 ? 4.552 -5.720 -22.099 1.00 77.75 84 ILE A C 1
ATOM 646 O O . ILE A 1 84 ? 4.771 -6.704 -22.805 1.00 77.75 84 ILE A O 1
ATOM 650 N N . ILE A 1 85 ? 3.351 -5.147 -22.044 1.00 75.56 85 ILE A N 1
ATOM 651 C CA . ILE A 1 85 ? 2.273 -5.508 -22.964 1.00 75.56 85 ILE A CA 1
ATOM 652 C C . ILE A 1 85 ? 2.599 -4.850 -24.305 1.00 75.56 85 ILE A C 1
ATOM 654 O O . ILE A 1 85 ? 2.384 -3.652 -24.486 1.00 75.56 85 ILE A O 1
ATOM 658 N N . ARG A 1 86 ? 3.138 -5.621 -25.254 1.00 69.56 86 ARG A N 1
ATOM 659 C CA . ARG A 1 86 ? 3.231 -5.166 -26.644 1.00 69.56 86 ARG A CA 1
ATOM 660 C C . ARG A 1 86 ? 1.822 -5.184 -27.231 1.00 69.56 86 ARG A C 1
ATOM 662 O O . ARG A 1 86 ? 1.286 -6.253 -27.505 1.00 69.56 86 ARG A O 1
ATOM 669 N N . ARG A 1 87 ? 1.206 -4.007 -27.373 1.00 74.25 87 ARG A N 1
ATOM 670 C CA . ARG A 1 87 ? 0.014 -3.861 -28.218 1.00 74.25 87 ARG A CA 1
ATOM 671 C C . ARG A 1 87 ? 0.457 -4.149 -29.652 1.00 74.25 87 ARG A C 1
ATOM 673 O O . ARG A 1 87 ? 1.350 -3.467 -30.148 1.00 74.25 87 ARG A O 1
ATOM 680 N N . THR A 1 88 ? -0.089 -5.215 -30.226 1.00 65.75 88 THR A N 1
ATOM 681 C CA . THR A 1 88 ? 0.030 -5.536 -31.655 1.00 65.75 88 THR A CA 1
ATOM 682 C C . THR A 1 88 ? -1.216 -5.012 -32.343 1.00 65.75 88 THR A C 1
ATOM 684 O O . THR A 1 88 ? -2.274 -5.036 -31.670 1.00 65.75 88 THR A O 1
#